Protein AF-A0A968WEN5-F1 (afdb_monomer)

Radius of gyration: 20.4 Å; Cα contacts (8 Å, |Δi|>4): 366; chains: 1; bounding box: 77×43×43 Å

pLDDT: mean 87.76, std 17.16, range [34.09, 98.75]

Solvent-accessible surface area (backbone atoms only — not comparable to full-atom values): 8261 Å² total; per-residue (Å²): 135,89,80,85,83,84,79,85,76,81,78,80,77,74,81,74,80,67,68,46,77,48,77,50,77,44,69,67,62,44,30,38,43,35,41,33,55,59,38,28,38,39,38,36,54,42,93,54,76,39,40,36,41,39,39,40,30,46,47,53,74,92,34,43,49,78,45,82,48,73,60,85,37,34,36,39,36,35,60,44,73,58,84,90,80,83,68,66,53,41,42,37,38,38,32,31,34,65,69,30,40,36,39,42,38,29,52,24,37,37,39,39,37,38,64,35,39,32,37,37,41,38,40,32,44,26,41,41,37,42,39,32,46,68,43,77,52,76,47,78,47,72,73,42,70,53,80,47,82,46,80,127

Secondary structure (DSSP, 8-state):
-----------------PPEEEEEEEES--EEEEEESS-EEEEEE-SSSEEEEEEEE-S-TTTEEEEEEEETTEEEEEEEE-SS-----EEEEEEE-SSEEEEEEEEE--EEEES-BEEEEEEEEES-EEEES-BS-EEEEEEES-EEEE--

Structure (mmCIF, N/CA/C/O backbone):
data_AF-A0A968WEN5-F1
#
_entry.id   AF-A0A968WEN5-F1
#
loop_
_atom_site.group_PDB
_atom_site.id
_atom_site.type_symbol
_atom_site.label_atom_id
_atom_site.label_alt_id
_atom_site.label_comp_id
_atom_site.label_asym_id
_atom_site.label_entity_id
_atom_site.label_seq_id
_atom_site.pdbx_PDB_ins_code
_atom_site.Cartn_x
_atom_site.Cartn_y
_atom_site.Cartn_z
_atom_site.occupancy
_atom_site.B_iso_or_equiv
_atom_site.auth_seq_id
_atom_site.auth_comp_id
_atom_site.auth_asym_id
_atom_site.auth_atom_id
_atom_site.pdbx_PDB_model_num
ATOM 1 N N . MET A 1 1 ? 55.042 -35.610 -25.148 1.00 39.69 1 MET A N 1
ATOM 2 C CA . MET A 1 1 ? 54.540 -34.304 -25.635 1.00 39.69 1 MET A CA 1
ATOM 3 C C . MET A 1 1 ? 53.024 -34.307 -25.491 1.00 39.69 1 MET A C 1
ATOM 5 O O . MET A 1 1 ? 52.389 -35.244 -25.952 1.00 39.69 1 MET A O 1
ATOM 9 N N . LYS A 1 2 ? 52.476 -33.344 -24.741 1.00 35.00 2 LYS A N 1
ATOM 10 C CA . LYS A 1 2 ? 51.056 -33.231 -24.367 1.00 35.00 2 LYS A CA 1
ATOM 11 C C . LYS A 1 2 ? 50.204 -32.811 -25.574 1.00 35.00 2 LYS A C 1
ATOM 13 O O . LYS A 1 2 ? 50.564 -31.855 -26.251 1.00 35.00 2 LYS A O 1
ATOM 18 N N . LYS A 1 3 ? 49.048 -33.445 -25.777 1.00 34.09 3 LYS A N 1
ATOM 19 C CA . LYS A 1 3 ? 47.891 -32.839 -26.455 1.00 34.09 3 LYS A CA 1
ATOM 20 C C . LYS A 1 3 ? 46.680 -33.034 -25.544 1.00 34.09 3 LYS A C 1
ATOM 22 O O . LYS A 1 3 ? 46.115 -34.117 -25.479 1.00 34.09 3 LYS A O 1
ATOM 27 N N . ILE A 1 4 ? 46.374 -31.996 -24.771 1.00 40.44 4 ILE A N 1
ATOM 28 C CA . ILE A 1 4 ? 45.135 -31.871 -24.000 1.00 40.44 4 ILE A CA 1
ATOM 29 C C . ILE A 1 4 ? 44.094 -31.336 -24.982 1.00 40.44 4 ILE A C 1
ATOM 31 O O . ILE A 1 4 ? 44.260 -30.239 -25.514 1.00 40.44 4 ILE A O 1
ATOM 35 N N . LEU A 1 5 ? 43.068 -32.134 -25.263 1.00 36.34 5 LEU A N 1
ATOM 36 C CA . LEU A 1 5 ? 41.919 -31.717 -26.052 1.00 36.34 5 LEU A CA 1
ATOM 37 C C . LEU A 1 5 ? 40.964 -30.964 -25.116 1.00 36.34 5 LEU A C 1
ATOM 39 O O . LEU A 1 5 ? 40.416 -31.544 -24.182 1.00 36.34 5 LEU A O 1
ATOM 43 N N . MET A 1 6 ? 40.827 -29.658 -25.337 1.00 37.28 6 MET A N 1
ATOM 44 C CA . MET A 1 6 ? 39.831 -28.818 -24.678 1.00 37.28 6 MET A CA 1
ATOM 45 C C . MET A 1 6 ? 38.443 -29.165 -25.222 1.00 37.28 6 MET A C 1
ATOM 47 O O . MET A 1 6 ? 38.205 -29.036 -26.420 1.00 37.28 6 MET A O 1
ATOM 51 N N . ILE A 1 7 ? 37.518 -29.550 -24.344 1.00 42.09 7 ILE A N 1
ATOM 52 C CA . ILE A 1 7 ? 36.083 -29.466 -24.624 1.00 42.09 7 ILE A CA 1
ATOM 53 C C . ILE A 1 7 ? 35.578 -28.237 -23.873 1.00 42.09 7 ILE A C 1
ATOM 55 O O . ILE A 1 7 ? 35.409 -28.256 -22.655 1.00 42.09 7 ILE A O 1
ATOM 59 N N . ALA A 1 8 ? 35.392 -27.146 -24.612 1.00 38.66 8 ALA A N 1
ATOM 60 C CA . ALA A 1 8 ? 34.692 -25.963 -24.140 1.00 38.66 8 ALA A CA 1
ATOM 61 C C . ALA A 1 8 ? 33.187 -26.268 -24.136 1.00 38.66 8 ALA A C 1
ATOM 63 O O . ALA A 1 8 ? 32.500 -26.102 -25.141 1.00 38.66 8 ALA A O 1
ATOM 64 N N . GLY A 1 9 ? 32.678 -26.767 -23.011 1.00 34.66 9 GLY A N 1
ATOM 65 C CA . GLY A 1 9 ? 31.245 -26.785 -22.745 1.00 34.66 9 GLY A CA 1
ATOM 66 C C . GLY A 1 9 ? 30.805 -25.375 -22.373 1.00 34.66 9 GLY A C 1
ATOM 67 O O . GLY A 1 9 ? 31.064 -24.924 -21.260 1.00 34.66 9 GLY A O 1
ATOM 68 N N . ALA A 1 10 ? 30.180 -24.660 -23.306 1.00 44.53 10 ALA A N 1
ATOM 69 C CA . ALA A 1 10 ? 29.538 -23.387 -23.012 1.00 44.53 10 ALA A CA 1
ATOM 70 C C . ALA A 1 10 ? 28.353 -23.637 -22.065 1.00 44.53 10 ALA A C 1
ATOM 72 O O . ALA A 1 10 ? 27.285 -24.072 -22.491 1.00 44.53 10 ALA A O 1
ATOM 73 N N . LEU A 1 11 ? 28.552 -23.387 -20.769 1.00 38.56 11 LEU A N 1
ATOM 74 C CA . LEU A 1 11 ? 27.468 -23.297 -19.798 1.00 38.56 11 LEU A CA 1
ATOM 75 C C . LEU A 1 11 ? 26.685 -22.013 -20.099 1.00 38.56 11 LEU A C 1
ATOM 77 O O . LEU A 1 11 ? 27.155 -20.910 -19.822 1.00 38.56 11 LEU A O 1
ATOM 81 N N . TRP A 1 12 ? 25.495 -22.141 -20.677 1.00 49.81 12 TRP A N 1
ATOM 82 C CA . TRP A 1 12 ? 24.535 -21.043 -20.712 1.00 49.81 12 TRP A CA 1
ATOM 83 C C . TRP A 1 12 ? 23.943 -20.917 -19.307 1.00 49.81 12 TRP A C 1
ATOM 85 O O . TRP A 1 12 ? 22.985 -21.602 -18.962 1.00 49.81 12 TRP A O 1
ATOM 95 N N . LEU A 1 13 ? 24.546 -20.080 -18.462 1.00 41.91 13 LEU A N 1
ATOM 96 C CA . LEU A 1 13 ? 23.917 -19.651 -17.217 1.00 41.91 13 LEU A CA 1
ATOM 97 C C . LEU A 1 13 ? 22.766 -18.715 -17.587 1.00 41.91 13 LEU A C 1
ATOM 99 O O . LEU A 1 13 ? 22.954 -17.516 -17.777 1.00 41.91 13 LEU A O 1
ATOM 103 N N . SER A 1 14 ? 21.563 -19.266 -17.718 1.00 49.5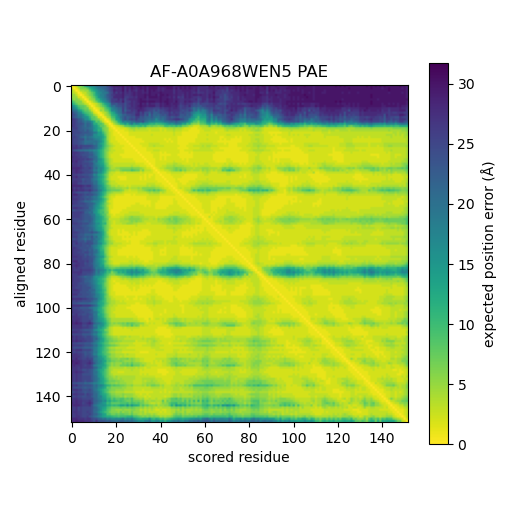3 14 SER A N 1
ATOM 104 C CA . SER A 1 14 ? 20.348 -18.466 -17.647 1.00 49.53 14 SER A CA 1
ATOM 105 C C . SER A 1 14 ? 20.315 -17.814 -16.267 1.00 49.53 14 SER A C 1
ATOM 107 O O . SER A 1 14 ? 20.081 -18.496 -15.269 1.00 49.53 14 SER A O 1
ATOM 109 N N . VAL A 1 15 ? 20.592 -16.510 -16.199 1.00 51.06 15 VAL A N 1
ATOM 110 C CA . VAL A 1 15 ? 20.347 -15.712 -14.996 1.00 51.06 15 VAL A CA 1
ATOM 111 C C . VAL A 1 15 ? 18.840 -15.738 -14.772 1.00 51.06 15 VAL A C 1
ATOM 113 O O . VAL A 1 15 ? 18.090 -15.016 -15.423 1.00 51.06 15 VAL A O 1
ATOM 116 N N . GLN A 1 16 ? 18.374 -16.629 -13.902 1.00 51.00 16 GLN A N 1
ATOM 117 C CA . GLN A 1 16 ? 17.012 -16.554 -13.404 1.00 51.00 16 GLN A CA 1
ATOM 118 C C . GLN A 1 16 ? 16.949 -15.329 -12.494 1.00 51.00 16 GLN A C 1
ATOM 120 O O . GLN A 1 16 ? 17.576 -15.303 -11.436 1.00 51.00 16 GLN A O 1
ATOM 125 N N . THR A 1 17 ? 16.217 -14.299 -12.913 1.00 56.31 17 THR A N 1
ATOM 126 C CA . THR A 1 17 ? 15.836 -13.178 -12.052 1.00 56.31 17 THR A CA 1
ATOM 127 C C . THR A 1 17 ? 14.944 -13.725 -10.940 1.00 56.31 17 THR A C 1
ATOM 129 O O . THR A 1 17 ? 13.732 -13.867 -11.087 1.00 56.31 17 THR A O 1
ATOM 132 N N . GLN A 1 18 ? 15.561 -14.114 -9.827 1.00 70.44 18 GLN A N 1
ATOM 133 C CA . GLN A 1 18 ? 14.844 -14.517 -8.625 1.00 70.44 18 GLN A CA 1
ATOM 134 C C . GLN A 1 18 ? 14.088 -13.305 -8.078 1.00 70.44 18 GLN A C 1
ATOM 136 O O . GLN A 1 18 ? 14.674 -12.243 -7.870 1.00 70.44 18 GLN A O 1
ATOM 141 N N . ALA A 1 19 ? 12.784 -13.465 -7.855 1.00 85.81 19 ALA A N 1
ATOM 142 C CA . ALA A 1 19 ? 11.992 -12.452 -7.176 1.00 85.81 19 ALA A CA 1
ATOM 143 C C . ALA A 1 19 ? 12.563 -12.196 -5.770 1.00 85.81 19 ALA A C 1
ATOM 145 O O . ALA A 1 19 ? 12.850 -13.131 -5.023 1.00 85.81 19 ALA A O 1
ATOM 146 N N . GLN A 1 20 ? 12.737 -10.925 -5.432 1.00 92.56 20 GLN A N 1
ATOM 147 C CA . GLN A 1 20 ? 13.152 -10.443 -4.122 1.00 92.56 20 GLN A CA 1
ATOM 148 C C . GLN A 1 20 ? 11.911 -10.286 -3.241 1.00 92.56 20 GLN A C 1
ATOM 150 O O . GLN A 1 20 ? 10.845 -9.913 -3.734 1.00 92.56 20 GLN A O 1
ATOM 155 N N . GLU A 1 21 ? 12.040 -10.566 -1.945 1.00 95.25 21 GLU A N 1
ATOM 156 C CA . GLU A 1 21 ? 10.934 -10.480 -0.991 1.00 95.25 21 GLU A CA 1
ATOM 157 C C . GLU A 1 21 ? 11.330 -9.662 0.242 1.00 95.25 21 GLU A C 1
ATOM 159 O O . GLU A 1 21 ? 12.406 -9.843 0.810 1.00 95.25 21 GLU A O 1
ATOM 164 N N . VAL A 1 22 ? 10.435 -8.771 0.665 1.00 96.44 22 VAL A N 1
ATOM 165 C CA . VAL A 1 22 ? 10.544 -7.971 1.885 1.00 96.44 22 VAL A CA 1
ATOM 166 C C . VAL A 1 22 ? 9.287 -8.203 2.710 1.00 96.44 22 VAL A C 1
ATOM 168 O O . VAL A 1 22 ? 8.179 -8.017 2.215 1.00 96.44 22 VAL A O 1
ATOM 171 N N . ASN A 1 23 ? 9.463 -8.566 3.979 1.00 97.56 23 ASN A N 1
ATOM 172 C CA . ASN A 1 23 ? 8.379 -8.679 4.949 1.00 97.56 23 ASN A CA 1
ATOM 173 C C . ASN A 1 23 ? 8.709 -7.795 6.153 1.00 97.56 23 ASN A C 1
ATOM 175 O O . ASN A 1 23 ? 9.786 -7.930 6.737 1.00 97.56 23 ASN A O 1
ATOM 179 N N . LYS A 1 24 ? 7.806 -6.882 6.511 1.00 97.94 24 LYS A N 1
ATOM 180 C CA . LYS A 1 24 ? 7.942 -6.019 7.690 1.00 97.94 24 LYS A CA 1
ATOM 181 C C . LYS A 1 24 ? 6.608 -5.862 8.405 1.00 97.94 24 LYS A C 1
ATOM 183 O O . LYS A 1 24 ? 5.562 -5.787 7.766 1.00 97.94 24 LYS A O 1
ATOM 188 N N . THR A 1 25 ? 6.678 -5.737 9.722 1.00 98.25 25 THR A N 1
ATOM 189 C CA . THR A 1 25 ? 5.525 -5.501 10.592 1.00 98.25 25 THR A CA 1
ATOM 190 C C . THR A 1 25 ? 5.701 -4.166 11.299 1.00 98.25 25 THR A C 1
ATOM 192 O O . THR A 1 25 ? 6.797 -3.845 11.759 1.00 98.25 25 THR A O 1
ATOM 195 N N . PHE A 1 26 ? 4.624 -3.390 11.371 1.00 98.12 26 PHE A N 1
ATOM 196 C CA . PHE A 1 26 ? 4.590 -2.068 11.983 1.00 98.12 26 PHE A CA 1
ATOM 197 C C . PHE A 1 26 ? 3.446 -1.983 12.988 1.00 98.12 26 PHE A C 1
ATOM 199 O O . PHE A 1 26 ? 2.349 -2.492 12.754 1.00 98.12 26 PHE A O 1
ATOM 206 N N . THR A 1 27 ? 3.683 -1.288 14.094 1.00 97.75 27 THR A N 1
ATOM 207 C CA . THR A 1 27 ? 2.709 -1.122 15.179 1.00 97.75 27 THR A CA 1
ATOM 208 C C . THR A 1 27 ? 2.366 0.349 15.375 1.00 97.75 27 THR A C 1
ATOM 210 O O . THR A 1 27 ? 3.211 1.220 15.165 1.00 97.75 27 THR A O 1
ATOM 213 N N . GLY A 1 28 ? 1.143 0.637 15.828 1.00 97.50 28 GLY A N 1
ATOM 214 C CA . GLY A 1 28 ? 0.712 2.011 16.117 1.00 97.50 28 GLY A CA 1
ATOM 215 C C . GLY A 1 28 ? 0.487 2.865 14.865 1.00 97.50 28 GLY A C 1
ATOM 216 O O . GLY A 1 28 ? 0.550 4.091 14.935 1.00 97.50 28 GLY A O 1
ATOM 217 N N . ILE A 1 29 ? 0.246 2.229 13.717 1.00 98.50 29 ILE A N 1
ATOM 218 C CA . ILE A 1 29 ? -0.049 2.924 12.465 1.00 98.50 29 ILE A CA 1
ATOM 219 C C . ILE A 1 29 ? -1.517 3.339 12.456 1.00 98.50 29 ILE A C 1
ATOM 221 O O . ILE A 1 29 ? -2.396 2.518 12.688 1.00 98.50 29 ILE A O 1
ATOM 225 N N . SER A 1 30 ? -1.775 4.609 12.156 1.00 97.88 30 SER A N 1
ATOM 226 C CA . SER A 1 30 ? -3.122 5.137 11.896 1.00 97.88 30 SER A CA 1
ATOM 227 C C . SER A 1 30 ? -3.277 5.680 10.477 1.00 97.88 30 SER A C 1
ATOM 229 O O . SER A 1 30 ? -4.396 5.884 10.008 1.00 97.88 30 SER A O 1
ATOM 231 N N . LYS A 1 31 ? -2.160 5.904 9.774 1.00 98.56 31 LYS A N 1
ATOM 232 C CA . LYS A 1 31 ? -2.133 6.446 8.417 1.00 98.56 31 LYS A CA 1
ATOM 233 C C . LYS A 1 31 ? -1.123 5.712 7.553 1.00 98.56 31 LYS A C 1
ATOM 235 O O . LYS A 1 31 ? 0.008 5.503 7.978 1.00 98.56 31 LYS A O 1
ATOM 240 N N . ILE A 1 32 ? -1.499 5.400 6.319 1.00 98.69 32 ILE A N 1
ATOM 241 C CA . ILE A 1 32 ? -0.600 4.844 5.309 1.00 98.69 32 ILE A CA 1
ATOM 242 C C . ILE A 1 32 ? -0.578 5.779 4.105 1.00 98.69 32 ILE A C 1
ATOM 244 O O . ILE A 1 32 ? -1.618 6.131 3.550 1.00 98.69 32 ILE A O 1
ATOM 248 N N . LYS A 1 33 ? 0.622 6.181 3.687 1.00 98.56 33 LYS A N 1
ATOM 249 C CA . LYS A 1 33 ? 0.860 6.883 2.425 1.00 98.56 33 LYS A CA 1
ATOM 250 C C . LYS A 1 33 ? 1.633 5.954 1.508 1.00 98.56 33 LYS A C 1
ATOM 252 O O . LYS A 1 33 ? 2.806 5.693 1.761 1.00 98.56 33 LYS A O 1
ATOM 257 N N . MET A 1 34 ? 0.988 5.488 0.449 1.00 98.19 34 MET A N 1
ATOM 258 C CA . MET A 1 34 ? 1.574 4.564 -0.507 1.00 98.19 34 MET A CA 1
ATOM 259 C C . MET A 1 34 ? 1.641 5.196 -1.895 1.00 98.19 34 MET A C 1
ATOM 261 O O . MET A 1 34 ? 0.617 5.619 -2.426 1.00 98.19 34 MET A O 1
ATOM 265 N N . ASN A 1 35 ? 2.840 5.265 -2.474 1.00 97.62 35 ASN A N 1
ATOM 266 C CA . ASN A 1 35 ? 3.053 5.754 -3.835 1.00 97.62 35 ASN A CA 1
ATOM 267 C C . ASN A 1 35 ? 3.846 4.723 -4.634 1.00 97.62 35 ASN A C 1
ATOM 269 O O . ASN A 1 35 ? 4.998 4.443 -4.315 1.00 97.62 35 ASN A O 1
ATOM 273 N N . THR A 1 36 ? 3.239 4.173 -5.673 1.00 94.88 36 THR A N 1
ATOM 274 C CA . THR A 1 36 ? 3.881 3.191 -6.555 1.00 94.88 36 THR A CA 1
ATOM 275 C C . THR A 1 36 ? 3.943 3.734 -7.978 1.00 94.88 36 THR A C 1
ATOM 277 O O . THR A 1 36 ? 3.184 4.634 -8.340 1.00 94.88 36 THR A O 1
ATOM 280 N N . ALA A 1 37 ? 4.884 3.244 -8.779 1.00 92.06 37 ALA A N 1
ATOM 281 C CA . ALA A 1 37 ? 4.936 3.575 -10.197 1.00 92.06 37 ALA A CA 1
ATOM 282 C C . ALA A 1 37 ? 4.080 2.593 -10.995 1.00 92.06 37 ALA A C 1
ATOM 284 O O . ALA A 1 37 ? 3.205 3.024 -11.741 1.00 92.06 37 ALA A O 1
ATOM 285 N N . SER A 1 38 ? 4.334 1.297 -10.791 1.00 88.50 38 SER A N 1
ATOM 286 C CA . SER A 1 38 ? 3.716 0.191 -11.538 1.00 88.50 38 SER A CA 1
ATOM 287 C C . SER A 1 38 ? 3.224 -0.949 -10.632 1.00 88.50 38 SER A C 1
ATOM 289 O O . SER A 1 38 ? 2.679 -1.946 -11.113 1.00 88.50 38 SER A O 1
ATOM 291 N N . GLY A 1 39 ? 3.477 -0.847 -9.324 1.00 89.12 39 GLY A N 1
ATOM 292 C CA . GLY A 1 39 ? 3.189 -1.904 -8.368 1.00 89.12 39 GLY A CA 1
ATOM 293 C C . GLY A 1 39 ? 1.699 -2.111 -8.134 1.00 89.12 39 GLY A C 1
ATOM 294 O O . GLY A 1 39 ? 0.955 -1.166 -7.882 1.00 89.12 39 GLY A O 1
ATOM 295 N N . SER A 1 40 ? 1.268 -3.373 -8.150 1.00 93.94 40 SER A N 1
ATOM 296 C CA . SER A 1 40 ? -0.090 -3.732 -7.723 1.00 93.94 40 SER A CA 1
ATOM 297 C C . SER A 1 40 ? -0.142 -3.900 -6.208 1.00 93.94 40 SER A C 1
ATOM 299 O O . SER A 1 40 ? 0.811 -4.402 -5.601 1.00 93.94 40 SER A O 1
ATOM 301 N N . CYS A 1 41 ? -1.256 -3.518 -5.592 1.00 97.50 41 CYS A N 1
ATOM 302 C CA . CYS A 1 41 ? -1.454 -3.600 -4.152 1.00 97.50 41 CYS A CA 1
ATOM 303 C C . CYS A 1 41 ? -2.696 -4.425 -3.820 1.00 97.50 41 CYS A C 1
ATOM 305 O O . CYS A 1 41 ? -3.786 -4.144 -4.308 1.00 97.50 41 CYS A O 1
ATOM 307 N N . ARG A 1 42 ? -2.529 -5.425 -2.952 1.00 98.00 42 ARG A N 1
ATOM 308 C CA . ARG A 1 42 ? -3.636 -6.138 -2.314 1.00 98.00 42 ARG A CA 1
ATOM 309 C C . ARG A 1 42 ? -3.707 -5.772 -0.840 1.00 98.00 42 ARG A C 1
ATOM 311 O O . ARG A 1 42 ? -2.695 -5.816 -0.147 1.00 98.00 42 ARG A O 1
ATOM 318 N N . ILE A 1 43 ? -4.901 -5.478 -0.355 1.00 97.81 43 ILE A N 1
ATOM 319 C CA . ILE A 1 43 ? -5.172 -5.088 1.021 1.00 97.81 43 ILE A CA 1
ATOM 320 C C . ILE A 1 43 ? -6.231 -6.019 1.599 1.00 97.81 43 ILE A C 1
ATOM 322 O O . ILE A 1 43 ? -7.296 -6.213 1.014 1.00 97.81 43 ILE A O 1
ATOM 326 N N . VAL A 1 44 ? -5.925 -6.600 2.753 1.00 97.31 44 VAL A N 1
ATOM 327 C CA . VAL A 1 44 ? -6.812 -7.517 3.474 1.00 97.31 44 VAL A CA 1
ATOM 328 C C . VAL A 1 44 ? -6.842 -7.178 4.955 1.00 97.31 44 VAL A C 1
ATOM 330 O O . VAL A 1 44 ? -5.902 -6.590 5.498 1.00 97.31 44 VAL A O 1
ATOM 333 N N . LYS A 1 45 ? -7.912 -7.590 5.629 1.00 96.94 45 LYS A N 1
ATOM 334 C CA . LYS A 1 45 ? -8.037 -7.425 7.073 1.00 96.94 45 LYS A CA 1
ATOM 335 C C . LYS A 1 45 ? -7.126 -8.382 7.832 1.00 96.94 45 LYS A C 1
ATOM 337 O O . LYS A 1 45 ? -7.107 -9.586 7.586 1.00 96.94 45 LYS A O 1
ATOM 342 N N . GLY A 1 46 ? -6.385 -7.825 8.779 1.00 96.00 46 GLY A N 1
ATOM 343 C CA . GLY A 1 46 ? -5.649 -8.552 9.799 1.00 96.00 46 GLY A CA 1
ATOM 344 C C . GLY A 1 46 ? -6.485 -8.806 11.046 1.00 96.00 46 GLY A C 1
ATOM 345 O O . GLY A 1 46 ? -7.505 -8.164 11.288 1.00 96.00 46 GLY A O 1
ATOM 346 N N . THR A 1 47 ? -6.024 -9.745 11.865 1.00 92.06 47 THR A N 1
ATOM 347 C CA . THR A 1 47 ? -6.642 -10.073 13.159 1.00 92.06 47 THR A CA 1
ATOM 348 C C . THR A 1 47 ? -6.060 -9.270 14.323 1.00 92.06 47 THR A C 1
ATOM 350 O O . THR A 1 47 ? -6.670 -9.212 15.386 1.00 92.06 47 THR A O 1
ATOM 353 N N . GLY A 1 48 ? -4.871 -8.686 14.146 1.00 92.00 48 GLY A N 1
ATOM 354 C CA . GLY A 1 48 ? -4.170 -7.893 15.156 1.00 92.00 48 GLY A CA 1
ATOM 355 C C . GLY A 1 48 ? -4.275 -6.388 14.916 1.00 92.00 48 GLY A C 1
ATOM 356 O O . GLY A 1 48 ? -4.915 -5.935 13.973 1.00 92.00 48 GLY A O 1
ATOM 357 N N . SER A 1 49 ? -3.590 -5.611 15.754 1.00 94.88 49 SER A N 1
ATOM 358 C CA . SER A 1 49 ? -3.452 -4.150 15.623 1.00 94.88 49 SER A CA 1
ATOM 359 C C . SER A 1 49 ? -2.254 -3.721 14.764 1.00 94.88 49 SER A C 1
ATOM 361 O O . SER A 1 49 ? -1.875 -2.551 14.757 1.00 94.88 49 SER A O 1
ATOM 363 N N . GLU A 1 50 ? -1.599 -4.677 14.110 1.00 97.12 50 GLU A N 1
ATOM 364 C CA . GLU A 1 50 ? -0.351 -4.478 13.380 1.00 97.12 50 GLU A CA 1
ATOM 365 C C . GLU A 1 50 ? -0.610 -4.354 11.883 1.00 97.12 50 GLU A C 1
ATOM 367 O O . GLU A 1 50 ? -1.457 -5.049 11.321 1.00 97.12 50 GLU A O 1
ATOM 372 N N . VAL A 1 51 ? 0.182 -3.514 11.226 1.00 98.44 51 VAL A N 1
ATOM 373 C CA . VAL A 1 51 ? 0.251 -3.447 9.770 1.00 98.44 51 VAL A CA 1
ATOM 374 C C . VAL A 1 51 ? 1.368 -4.366 9.303 1.00 98.44 51 VAL A C 1
ATOM 376 O O . VAL A 1 51 ? 2.539 -4.112 9.579 1.00 98.44 51 VAL A O 1
ATOM 379 N N . ASN A 1 52 ? 1.015 -5.420 8.571 1.00 98.50 52 ASN A N 1
ATOM 380 C CA . ASN A 1 52 ? 1.991 -6.312 7.953 1.00 98.50 52 ASN A CA 1
ATOM 381 C C . ASN A 1 52 ? 2.126 -5.968 6.474 1.00 98.50 52 ASN A C 1
ATOM 383 O O . ASN A 1 52 ? 1.138 -5.937 5.741 1.00 98.50 52 ASN A O 1
ATOM 387 N N . VAL A 1 53 ? 3.358 -5.718 6.043 1.00 98.62 53 VAL A N 1
ATOM 388 C CA . VAL A 1 53 ? 3.707 -5.377 4.668 1.00 98.62 53 VAL A CA 1
ATOM 389 C C . VAL A 1 53 ? 4.546 -6.501 4.092 1.00 98.62 53 VAL A C 1
ATOM 391 O O . VAL A 1 53 ? 5.657 -6.752 4.560 1.00 98.62 53 VAL A O 1
ATOM 394 N N . LYS A 1 54 ? 4.027 -7.136 3.046 1.00 98.50 54 LYS A N 1
ATOM 395 C CA . LYS A 1 54 ? 4.780 -8.028 2.172 1.00 98.50 54 LYS A CA 1
ATOM 396 C C . LYS A 1 54 ? 4.961 -7.359 0.817 1.00 98.50 54 LYS A C 1
ATOM 398 O O . LYS A 1 54 ? 3.998 -6.900 0.211 1.00 98.50 54 LYS A O 1
ATOM 403 N N . LEU A 1 55 ? 6.189 -7.333 0.330 1.00 98.00 55 LEU A N 1
ATOM 404 C CA . LEU A 1 55 ? 6.540 -6.867 -1.001 1.00 98.00 55 LEU A CA 1
ATOM 405 C C . LEU A 1 55 ? 7.331 -7.967 -1.704 1.00 98.00 55 LEU A C 1
ATOM 407 O O . LEU A 1 55 ? 8.349 -8.419 -1.189 1.00 98.00 55 LEU A O 1
ATOM 411 N N . THR A 1 56 ? 6.900 -8.345 -2.902 1.00 97.19 56 THR A N 1
ATOM 412 C CA . THR A 1 56 ? 7.671 -9.194 -3.814 1.00 97.19 56 THR A CA 1
ATOM 413 C C . THR A 1 56 ? 7.959 -8.419 -5.093 1.00 97.19 56 THR A C 1
ATOM 415 O O . THR A 1 56 ? 7.041 -7.822 -5.651 1.00 97.19 56 THR A O 1
ATOM 418 N N . TYR A 1 57 ? 9.200 -8.417 -5.580 1.00 95.44 57 TYR A N 1
ATOM 419 C CA . TYR A 1 57 ? 9.548 -7.710 -6.813 1.00 95.44 57 TYR A CA 1
ATOM 420 C C . TYR A 1 57 ? 10.647 -8.387 -7.627 1.00 95.44 57 TYR A C 1
ATOM 422 O O . TYR A 1 57 ? 11.454 -9.146 -7.104 1.00 95.44 57 TYR A O 1
ATOM 430 N N . THR A 1 58 ? 10.681 -8.099 -8.925 1.00 95.19 58 THR A N 1
ATOM 431 C CA . THR A 1 58 ? 11.680 -8.625 -9.876 1.00 95.19 58 THR A CA 1
ATOM 432 C C . THR A 1 58 ? 12.571 -7.541 -10.477 1.00 95.19 58 THR A C 1
ATOM 434 O O . THR A 1 58 ? 13.442 -7.855 -11.285 1.00 95.19 58 THR A O 1
ATOM 437 N N . TYR A 1 59 ? 12.362 -6.279 -10.091 1.00 92.56 59 TYR A N 1
ATOM 438 C CA . TYR A 1 59 ? 13.205 -5.168 -10.520 1.00 92.56 59 TYR A CA 1
ATOM 439 C C . TYR A 1 59 ? 14.665 -5.349 -10.097 1.00 92.56 59 TYR A C 1
ATOM 441 O O . TYR A 1 59 ? 14.969 -5.954 -9.064 1.00 92.56 59 TYR A O 1
ATOM 449 N N . ASP A 1 60 ? 15.560 -4.771 -10.894 1.00 90.50 60 ASP A N 1
ATOM 450 C CA . ASP A 1 60 ? 16.982 -4.714 -10.582 1.00 90.50 60 ASP A CA 1
ATOM 451 C C . ASP A 1 60 ? 17.210 -3.885 -9.308 1.00 90.50 60 ASP A C 1
ATOM 453 O O . ASP A 1 60 ? 16.782 -2.731 -9.222 1.00 90.50 60 ASP A O 1
ATOM 457 N N . LYS A 1 61 ? 17.899 -4.483 -8.329 1.00 86.81 61 LYS A N 1
ATOM 458 C CA . LYS A 1 61 ? 18.189 -3.901 -7.008 1.00 86.81 61 LYS A CA 1
ATOM 459 C C . LYS A 1 61 ? 18.985 -2.592 -7.069 1.00 86.81 61 LYS A C 1
ATOM 461 O O . LYS A 1 61 ? 18.910 -1.800 -6.136 1.00 86.81 61 LYS A O 1
ATOM 466 N N . ASP A 1 62 ? 19.753 -2.380 -8.135 1.00 88.38 62 ASP A N 1
ATOM 467 C CA . ASP A 1 62 ? 20.586 -1.191 -8.296 1.00 88.38 62 ASP A CA 1
ATOM 468 C C . ASP A 1 62 ? 19.749 -0.023 -8.840 1.00 88.38 62 ASP A C 1
ATOM 470 O O . ASP A 1 62 ? 20.114 1.137 -8.668 1.00 88.38 62 ASP A O 1
ATOM 474 N N . THR A 1 63 ? 18.589 -0.321 -9.442 1.00 90.62 63 THR A N 1
ATOM 475 C CA . THR A 1 63 ? 17.687 0.677 -10.041 1.00 90.62 63 THR A CA 1
ATOM 476 C C . THR A 1 63 ? 16.371 0.853 -9.297 1.00 90.62 63 THR A C 1
ATOM 478 O O . THR A 1 63 ? 15.700 1.851 -9.528 1.00 90.62 63 THR A O 1
ATOM 481 N N . TYR A 1 64 ? 15.981 -0.085 -8.433 1.00 94.25 64 TYR A N 1
ATOM 482 C CA . TYR A 1 64 ? 14.714 -0.063 -7.708 1.00 94.25 64 TYR A CA 1
ATOM 483 C C . TYR A 1 64 ? 14.941 -0.130 -6.202 1.00 94.25 64 TYR A C 1
ATOM 485 O O . TYR A 1 64 ? 15.500 -1.096 -5.680 1.00 94.25 64 TYR A O 1
ATOM 493 N N . LYS A 1 65 ? 14.453 0.894 -5.501 1.00 94.81 65 LYS A N 1
ATOM 494 C CA . LYS A 1 65 ? 14.584 1.053 -4.054 1.00 94.81 65 LYS A CA 1
ATOM 495 C C . LYS A 1 65 ? 13.190 1.182 -3.436 1.00 94.81 65 LYS A C 1
ATOM 497 O O . LYS A 1 65 ? 12.572 2.244 -3.526 1.00 94.81 65 LYS A O 1
ATOM 502 N N . PRO A 1 66 ? 12.651 0.113 -2.824 1.00 96.62 66 PRO A N 1
ATOM 503 C CA . PRO A 1 66 ? 11.403 0.214 -2.086 1.00 96.62 66 PRO A CA 1
ATOM 504 C C . PRO A 1 66 ? 11.642 0.888 -0.730 1.00 96.62 66 PRO A C 1
ATOM 506 O O . PRO A 1 66 ? 12.480 0.451 0.059 1.00 96.62 66 PRO A O 1
ATOM 509 N N . VAL A 1 67 ? 10.863 1.922 -0.432 1.00 97.75 67 VAL A N 1
ATOM 510 C CA . VAL A 1 67 ? 10.878 2.635 0.851 1.00 97.75 67 VAL A CA 1
ATOM 511 C C . VAL A 1 67 ? 9.754 2.097 1.727 1.00 97.75 67 VAL A C 1
ATOM 513 O O . VAL A 1 67 ? 8.602 2.040 1.296 1.00 97.75 67 VAL A O 1
ATOM 516 N N . LEU A 1 68 ? 10.095 1.686 2.949 1.00 98.31 68 LEU A N 1
ATOM 517 C CA . LEU A 1 68 ? 9.159 1.240 3.982 1.00 98.31 68 LEU A CA 1
ATOM 518 C C . LEU A 1 68 ? 9.572 1.873 5.315 1.00 98.31 68 LEU A C 1
ATOM 520 O O . LEU A 1 68 ? 10.371 1.287 6.056 1.00 98.31 68 LEU A O 1
ATOM 524 N N . GLU A 1 69 ? 9.053 3.066 5.591 1.00 98.19 69 GLU A N 1
ATOM 525 C CA . GLU A 1 69 ? 9.473 3.914 6.712 1.00 98.19 69 GLU A CA 1
ATOM 526 C C . GLU A 1 69 ? 8.285 4.356 7.563 1.00 98.19 69 GLU A C 1
ATOM 528 O O . GLU A 1 69 ? 7.218 4.675 7.045 1.00 98.19 69 GLU A O 1
ATOM 533 N N . GLN A 1 70 ? 8.469 4.389 8.882 1.00 98.19 70 GLN A N 1
ATOM 534 C CA . GLN A 1 70 ? 7.455 4.845 9.826 1.00 98.19 70 GLN A CA 1
ATOM 535 C C . GLN A 1 70 ? 7.874 6.184 10.439 1.00 98.19 70 GLN A C 1
ATOM 537 O O . GLN A 1 70 ? 8.910 6.281 11.091 1.00 98.19 70 GLN A O 1
ATOM 542 N N . GLU A 1 71 ? 7.018 7.192 10.289 1.00 97.81 71 GLU A N 1
ATOM 543 C CA . GLU A 1 71 ? 7.130 8.505 10.922 1.00 97.81 71 GLU A CA 1
ATOM 544 C C . GLU A 1 71 ? 5.984 8.673 11.929 1.00 97.81 71 GLU A C 1
ATOM 546 O O . GLU A 1 71 ? 4.836 8.958 11.568 1.00 97.81 71 GLU A O 1
ATOM 551 N N . GLY A 1 72 ? 6.271 8.448 13.214 1.00 97.81 72 GLY A N 1
ATOM 552 C CA . GLY A 1 72 ? 5.241 8.436 14.256 1.00 97.81 72 GLY A CA 1
ATOM 553 C C . GLY A 1 72 ? 4.190 7.355 13.980 1.00 97.81 72 GLY A C 1
ATOM 554 O O . GLY A 1 72 ? 4.508 6.169 13.991 1.00 97.81 72 GLY A O 1
ATOM 555 N N . THR A 1 73 ? 2.945 7.755 13.713 1.00 98.06 73 THR A N 1
ATOM 556 C CA . THR A 1 73 ? 1.836 6.840 13.365 1.00 98.06 73 THR A CA 1
ATOM 557 C C . THR A 1 73 ? 1.581 6.735 11.857 1.00 98.06 73 THR A C 1
ATOM 559 O O . THR A 1 73 ? 0.595 6.124 11.434 1.00 98.06 73 THR A O 1
ATOM 562 N N . THR A 1 74 ? 2.424 7.365 11.031 1.00 98.62 74 THR A N 1
ATOM 563 C CA . THR A 1 74 ? 2.311 7.334 9.569 1.00 98.62 74 THR A CA 1
ATOM 564 C C . THR A 1 74 ? 3.311 6.346 8.984 1.00 98.62 74 THR A C 1
ATOM 566 O O . THR A 1 74 ? 4.513 6.505 9.163 1.00 98.62 74 THR A O 1
ATOM 569 N N . LEU A 1 75 ? 2.821 5.358 8.240 1.00 98.75 75 LEU A N 1
ATOM 570 C CA . LEU A 1 75 ? 3.642 4.462 7.433 1.00 98.75 75 LEU A CA 1
ATOM 571 C C . LEU A 1 75 ? 3.747 5.004 6.004 1.00 98.75 75 LEU A C 1
ATOM 573 O O . LEU A 1 75 ? 2.739 5.289 5.354 1.00 98.75 75 LEU A O 1
ATOM 577 N N . ILE A 1 76 ? 4.972 5.142 5.518 1.00 98.69 76 ILE A N 1
ATOM 578 C CA . ILE A 1 76 ? 5.316 5.614 4.183 1.00 98.69 76 ILE A CA 1
ATOM 579 C C . ILE A 1 76 ? 5.831 4.425 3.375 1.00 98.69 76 ILE A C 1
ATOM 581 O O . ILE A 1 76 ? 6.847 3.822 3.716 1.00 98.69 76 ILE A O 1
ATOM 585 N N . LEU A 1 77 ? 5.123 4.113 2.291 1.00 98.44 77 LEU A N 1
ATOM 586 C CA . LEU A 1 77 ? 5.472 3.074 1.327 1.00 98.44 77 LEU A CA 1
ATOM 587 C C . LEU A 1 77 ? 5.704 3.733 -0.032 1.00 98.44 77 LEU A C 1
ATOM 589 O O . LEU A 1 77 ? 4.810 4.410 -0.547 1.00 98.44 77 LEU A O 1
ATOM 593 N N . LYS A 1 78 ? 6.895 3.595 -0.612 1.00 97.25 78 LYS A N 1
ATOM 594 C CA . LYS A 1 78 ? 7.193 4.198 -1.920 1.00 97.25 78 LYS A CA 1
ATOM 595 C C . LYS A 1 78 ? 8.039 3.295 -2.796 1.00 97.25 78 LYS A C 1
ATOM 597 O O . LYS A 1 78 ? 8.834 2.504 -2.298 1.00 97.25 78 LYS A O 1
ATOM 602 N N . GLU A 1 79 ? 7.887 3.468 -4.098 1.00 96.06 79 GLU A N 1
ATOM 603 C CA . GLU A 1 79 ? 8.792 2.927 -5.104 1.00 96.06 79 GLU A CA 1
ATOM 604 C C . GLU A 1 79 ? 9.670 4.046 -5.649 1.00 96.06 79 GLU A C 1
ATOM 606 O O . GLU A 1 79 ? 9.164 5.006 -6.233 1.00 96.06 79 GLU A O 1
ATOM 611 N N . GLU A 1 80 ? 10.980 3.924 -5.464 1.00 94.50 80 GLU A N 1
ATOM 612 C CA . GLU A 1 80 ? 11.958 4.826 -6.061 1.00 94.50 80 GLU A CA 1
ATOM 613 C C . GLU A 1 80 ? 12.714 4.099 -7.168 1.00 94.50 80 GLU A C 1
ATOM 615 O O . GLU A 1 80 ? 13.143 2.954 -7.000 1.00 94.50 80 GLU A O 1
ATOM 620 N N . PHE A 1 81 ? 12.863 4.776 -8.306 1.00 92.44 81 PHE A N 1
ATOM 621 C CA . PHE A 1 81 ? 13.544 4.247 -9.477 1.00 92.44 81 PHE A CA 1
ATOM 622 C C . PHE A 1 81 ? 14.685 5.170 -9.913 1.00 92.44 81 PHE A C 1
ATOM 624 O O . PHE A 1 81 ? 14.517 6.389 -9.979 1.00 92.44 81 PHE A O 1
ATOM 631 N N . GLU A 1 82 ? 15.832 4.585 -10.256 1.00 90.19 82 GLU A N 1
ATOM 632 C CA . GLU A 1 82 ? 16.992 5.278 -10.819 1.00 90.19 82 GLU A CA 1
ATOM 633 C C . GLU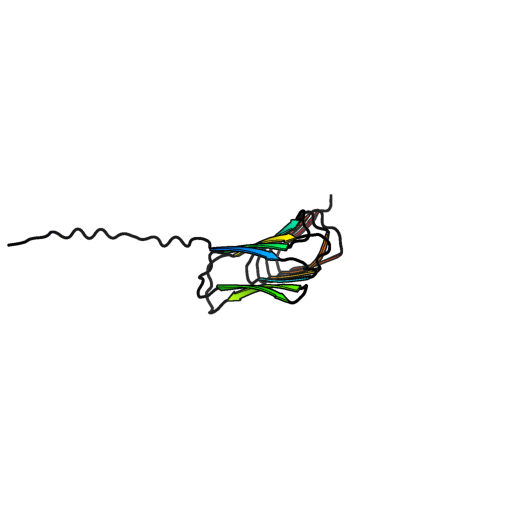 A 1 82 ? 17.218 4.870 -12.278 1.00 90.19 82 GLU A C 1
ATOM 635 O O . GLU A 1 82 ? 17.292 3.687 -12.610 1.00 90.19 82 GLU A O 1
ATOM 640 N N . GLY A 1 83 ? 17.343 5.858 -13.169 1.00 85.19 83 GLY A N 1
ATOM 641 C CA . GLY A 1 83 ? 17.487 5.644 -14.612 1.00 85.19 83 GLY A CA 1
ATOM 642 C C . GLY A 1 83 ? 16.179 5.853 -15.382 1.00 85.19 83 GLY A C 1
ATOM 643 O O . GLY A 1 83 ? 15.256 6.490 -14.889 1.00 85.19 83 GLY A O 1
ATOM 644 N N . ARG A 1 84 ? 16.128 5.386 -16.636 1.00 76.44 84 ARG A N 1
ATOM 645 C CA . ARG A 1 84 ? 14.957 5.560 -17.528 1.00 76.44 84 ARG A CA 1
ATOM 646 C C . ARG A 1 84 ? 14.299 4.255 -17.970 1.00 76.44 84 ARG A C 1
ATOM 648 O O . ARG A 1 84 ? 13.168 4.282 -18.436 1.00 76.44 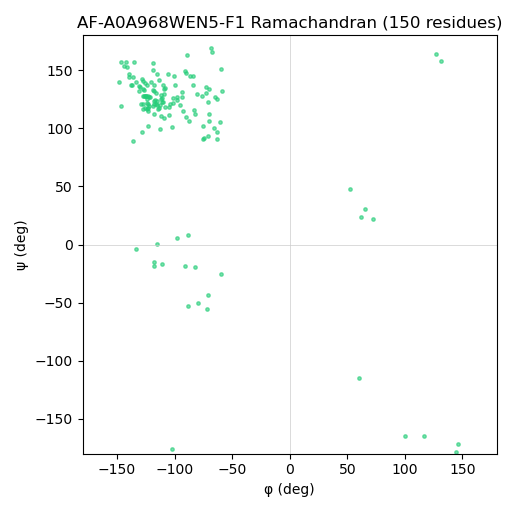84 ARG A O 1
ATOM 655 N N . ASN A 1 85 ? 15.014 3.138 -17.857 1.00 79.06 85 ASN A N 1
ATOM 656 C CA . ASN A 1 85 ? 14.547 1.828 -18.286 1.00 79.06 85 ASN A CA 1
ATOM 657 C C . ASN A 1 85 ? 14.471 0.928 -17.061 1.00 79.06 85 ASN A C 1
ATOM 659 O O . ASN A 1 85 ? 15.501 0.576 -16.490 1.00 79.06 85 ASN A O 1
ATOM 663 N N . HIS A 1 86 ? 13.256 0.553 -16.681 1.00 81.69 86 HIS A N 1
ATOM 664 C CA . HIS A 1 86 ? 13.013 -0.365 -15.578 1.00 81.69 86 HIS A CA 1
ATOM 665 C C . HIS A 1 86 ? 12.186 -1.521 -16.122 1.00 81.69 86 HIS A C 1
ATOM 667 O O . HIS A 1 86 ? 11.103 -1.314 -16.668 1.00 81.69 86 HIS A O 1
ATOM 673 N N . SER A 1 87 ? 12.699 -2.740 -16.000 1.00 87.06 87 SER A N 1
ATOM 674 C CA . SER A 1 87 ? 11.958 -3.954 -16.329 1.00 87.06 87 SER A CA 1
ATOM 675 C C . SER A 1 87 ? 11.768 -4.769 -15.066 1.00 87.06 87 SER A C 1
ATOM 677 O O . SER A 1 87 ? 12.727 -5.022 -14.339 1.00 87.06 87 SER A O 1
ATOM 679 N N . GLY A 1 88 ? 10.537 -5.186 -14.824 1.00 91.62 88 GLY A N 1
ATOM 680 C CA . GLY A 1 88 ? 10.170 -5.972 -13.660 1.00 91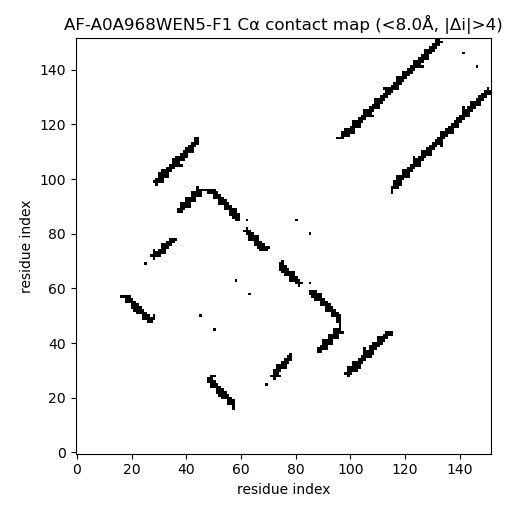.62 88 GLY A CA 1
ATOM 681 C C . GLY A 1 88 ? 8.766 -5.626 -13.200 1.00 91.62 88 GLY A C 1
ATOM 682 O O . GLY A 1 88 ? 8.029 -4.895 -13.864 1.00 91.62 88 GLY A O 1
ATOM 683 N N . SER A 1 89 ? 8.414 -6.170 -12.050 1.00 93.12 89 SER A N 1
ATOM 684 C CA . SER A 1 89 ? 7.128 -5.971 -11.400 1.00 93.12 89 SER A CA 1
ATOM 685 C C . SER A 1 89 ? 7.323 -5.918 -9.898 1.00 93.12 89 SER A C 1
ATOM 687 O O . SER A 1 89 ? 8.222 -6.582 -9.378 1.00 93.12 89 SER A O 1
ATOM 689 N N . SER A 1 90 ? 6.428 -5.230 -9.207 1.00 95.81 90 SER A N 1
ATOM 690 C CA . SER A 1 90 ? 6.289 -5.252 -7.756 1.00 95.81 90 SER A CA 1
ATOM 691 C C . SER A 1 90 ? 4.852 -5.615 -7.385 1.00 95.81 90 SER A C 1
ATOM 693 O O . SER A 1 90 ? 3.879 -5.179 -8.004 1.00 95.81 90 SER A O 1
ATOM 695 N N . LYS A 1 91 ? 4.716 -6.452 -6.361 1.00 97.44 91 LYS A N 1
ATOM 696 C CA . LYS A 1 91 ? 3.441 -6.832 -5.765 1.00 97.44 91 LYS A CA 1
ATOM 697 C C . LYS A 1 91 ? 3.505 -6.563 -4.276 1.00 97.44 91 LYS A C 1
ATOM 699 O O . LYS A 1 91 ? 4.288 -7.184 -3.559 1.00 97.44 91 LYS A O 1
ATOM 704 N N . TRP A 1 92 ? 2.649 -5.660 -3.832 1.00 98.31 92 TRP A N 1
ATOM 705 C CA . TRP A 1 92 ? 2.483 -5.296 -2.439 1.00 98.31 92 TRP A CA 1
ATOM 706 C C . TRP A 1 92 ? 1.272 -6.024 -1.868 1.00 98.31 92 TRP A C 1
ATOM 708 O O . TRP A 1 92 ? 0.225 -6.133 -2.505 1.00 98.31 92 TRP A O 1
ATOM 718 N N . THR A 1 93 ? 1.406 -6.545 -0.659 1.00 98.50 93 THR A N 1
ATOM 719 C CA . THR A 1 93 ? 0.308 -7.101 0.125 1.00 98.50 93 THR A CA 1
ATOM 720 C C . THR A 1 93 ? 0.347 -6.475 1.507 1.00 98.50 93 THR A C 1
ATOM 722 O O . THR A 1 93 ? 1.352 -6.569 2.210 1.00 98.50 93 THR A O 1
ATOM 725 N N . LEU A 1 94 ? -0.743 -5.810 1.867 1.00 98.44 94 LEU A N 1
ATOM 726 C CA . LEU A 1 94 ? -0.938 -5.159 3.149 1.00 98.44 94 LEU A CA 1
ATOM 727 C C . LEU A 1 94 ? -2.005 -5.917 3.930 1.00 98.44 94 LEU A C 1
ATOM 729 O O . LEU A 1 94 ? -3.143 -6.039 3.480 1.00 98.44 94 LEU A O 1
ATOM 733 N N . THR A 1 95 ? -1.649 -6.385 5.118 1.00 98.50 95 THR A N 1
ATOM 734 C CA . THR A 1 95 ? -2.613 -6.909 6.086 1.00 98.50 95 THR A CA 1
ATOM 735 C C . THR A 1 95 ? -2.784 -5.858 7.170 1.00 98.50 95 THR A C 1
ATOM 737 O O . THR A 1 95 ? -1.832 -5.572 7.899 1.00 98.50 95 THR A O 1
ATOM 740 N N . LEU A 1 96 ? -3.965 -5.244 7.227 1.00 97.81 96 LEU A N 1
ATOM 741 C CA . LEU A 1 96 ? -4.225 -4.038 8.015 1.00 97.81 96 LEU A CA 1
ATOM 742 C C . LEU A 1 96 ? -5.228 -4.298 9.145 1.00 97.81 96 LEU A C 1
ATOM 744 O O . LEU A 1 96 ? -6.173 -5.062 8.940 1.00 97.81 96 LEU A O 1
ATOM 748 N N . PRO A 1 97 ? -5.101 -3.624 10.301 1.00 97.00 97 PRO A N 1
ATOM 749 C CA . PRO A 1 97 ? -6.234 -3.461 11.201 1.00 97.00 97 PRO A CA 1
ATOM 750 C C . PRO A 1 97 ? -7.291 -2.541 10.567 1.00 97.00 97 PRO A C 1
ATOM 752 O O . PRO A 1 97 ? -7.037 -1.851 9.576 1.00 97.00 97 PRO A O 1
ATOM 755 N N . ASP A 1 98 ? -8.473 -2.493 11.177 1.00 96.00 98 ASP A N 1
ATOM 756 C CA . ASP A 1 98 ? -9.488 -1.497 10.830 1.00 96.00 98 ASP A CA 1
ATOM 757 C C . ASP A 1 98 ? -9.047 -0.070 11.221 1.00 96.00 98 ASP A C 1
ATOM 759 O O . ASP A 1 98 ? -8.152 0.139 12.042 1.00 96.00 98 ASP A O 1
ATOM 763 N N . ASN A 1 99 ? -9.762 0.923 10.692 1.00 95.69 99 ASN A N 1
ATOM 764 C CA . ASN A 1 99 ? -9.656 2.352 10.995 1.00 95.69 99 ASN A CA 1
ATOM 765 C C . ASN A 1 99 ? -8.324 3.006 10.592 1.00 95.69 99 ASN A C 1
ATOM 767 O O . ASN A 1 99 ? -7.900 3.992 11.195 1.00 95.69 99 ASN A O 1
ATOM 771 N N . ILE A 1 100 ? -7.695 2.494 9.534 1.00 97.50 100 ILE A N 1
ATOM 772 C CA . ILE A 1 100 ? -6.545 3.132 8.885 1.00 97.50 100 ILE A CA 1
ATOM 773 C C . ILE A 1 100 ? -7.014 4.190 7.873 1.00 97.50 100 ILE A C 1
ATOM 775 O O . ILE A 1 100 ? -7.940 3.953 7.093 1.00 97.50 100 ILE A O 1
ATOM 779 N N . ASP A 1 101 ? -6.345 5.347 7.865 1.00 98.06 101 ASP A N 1
ATOM 780 C CA . ASP A 1 101 ? -6.423 6.350 6.793 1.00 98.06 101 ASP A CA 1
ATOM 781 C C . ASP A 1 101 ? -5.394 6.019 5.699 1.00 98.06 101 ASP A C 1
ATOM 783 O O . ASP A 1 101 ? -4.186 6.181 5.891 1.00 98.06 101 ASP A O 1
ATOM 787 N N . LEU A 1 102 ? -5.863 5.519 4.557 1.00 97.62 102 LEU A N 1
ATOM 788 C CA . LEU A 1 102 ? -5.041 5.098 3.428 1.00 97.62 102 LEU A CA 1
ATOM 789 C C . LEU A 1 102 ? -5.084 6.128 2.294 1.00 97.62 102 LEU A C 1
ATOM 791 O O . LEU A 1 102 ? -6.127 6.377 1.692 1.00 97.62 102 LEU A O 1
ATOM 795 N N . ASN A 1 103 ? -3.917 6.650 1.926 1.00 97.69 103 A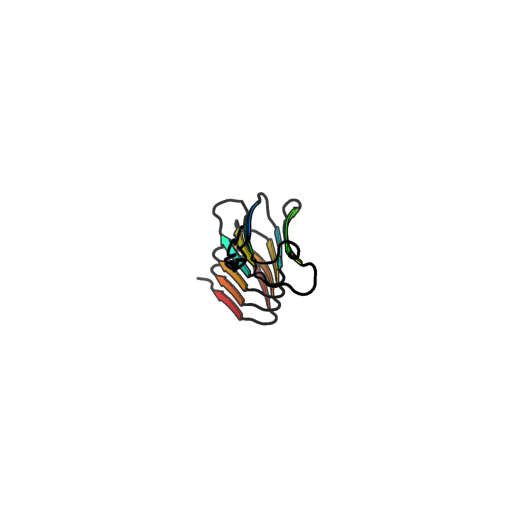SN A N 1
ATOM 796 C CA . ASN A 1 103 ? -3.710 7.392 0.688 1.00 97.69 103 ASN A CA 1
ATOM 797 C C . ASN A 1 103 ? -2.855 6.553 -0.265 1.00 97.69 103 ASN A C 1
ATOM 799 O O . ASN A 1 103 ? -1.659 6.383 -0.023 1.00 97.69 103 ASN A O 1
ATOM 803 N N . PHE A 1 104 ? -3.470 6.050 -1.332 1.00 95.75 104 PHE A N 1
ATOM 804 C CA . PHE A 1 104 ? -2.818 5.249 -2.360 1.00 95.75 104 PHE A CA 1
ATOM 805 C C . PHE A 1 104 ? -2.739 6.026 -3.674 1.00 95.75 104 PHE A C 1
ATOM 807 O O . PHE A 1 104 ? -3.749 6.500 -4.192 1.00 95.75 104 PHE A O 1
ATOM 814 N N . ASN A 1 105 ? -1.538 6.145 -4.231 1.00 95.88 105 ASN A N 1
ATOM 815 C CA . ASN A 1 105 ? -1.332 6.695 -5.562 1.00 95.88 105 ASN A CA 1
ATOM 816 C C . ASN A 1 105 ? -0.505 5.718 -6.385 1.00 95.88 105 ASN A C 1
ATOM 818 O O . ASN A 1 105 ? 0.530 5.228 -5.925 1.00 95.88 105 ASN A O 1
ATOM 822 N N . THR A 1 106 ? -0.937 5.472 -7.615 1.00 92.94 106 THR A N 1
ATOM 823 C CA . THR A 1 106 ? -0.122 4.739 -8.575 1.00 92.94 106 THR A CA 1
ATOM 824 C C . THR A 1 106 ? -0.215 5.324 -9.973 1.00 92.94 106 THR A C 1
ATOM 826 O O . THR A 1 106 ? -1.271 5.802 -10.396 1.00 92.94 106 THR A O 1
ATOM 829 N N . GLY A 1 107 ? 0.904 5.297 -10.696 1.00 90.25 107 GLY A N 1
ATOM 830 C CA . GLY A 1 107 ? 0.911 5.579 -12.127 1.00 90.25 107 GLY A CA 1
ATOM 831 C C . GLY A 1 107 ? 0.249 4.448 -12.912 1.00 90.25 107 GLY A C 1
ATOM 832 O O . GLY A 1 107 ? -0.551 4.694 -13.813 1.00 90.25 107 GLY A O 1
ATOM 833 N N . SER A 1 108 ? 0.559 3.208 -12.555 1.00 88.62 108 SER A N 1
ATOM 834 C CA . SER A 1 108 ? 0.068 1.986 -13.178 1.00 88.62 108 SER A CA 1
ATOM 835 C C . SER A 1 108 ? -0.035 0.871 -12.138 1.00 88.62 108 SER A C 1
ATOM 837 O O . SER A 1 108 ? 0.829 0.725 -11.285 1.00 88.62 108 SER A O 1
ATOM 839 N N . GLY A 1 109 ? -1.084 0.067 -12.190 1.00 88.38 109 GLY A N 1
ATOM 840 C CA . GLY A 1 109 ? -1.214 -1.104 -11.328 1.00 88.38 109 GLY A CA 1
ATOM 841 C C . GLY A 1 109 ? -2.565 -1.187 -10.648 1.00 88.38 109 GLY A C 1
ATOM 842 O O . GLY A 1 109 ? -3.281 -0.195 -10.496 1.00 88.38 109 GLY A O 1
ATOM 843 N N . ASP A 1 110 ? -2.893 -2.408 -10.250 1.00 93.62 110 ASP A N 1
ATOM 844 C CA . ASP A 1 110 ? -4.206 -2.721 -9.715 1.00 93.62 110 ASP A CA 1
ATOM 845 C C . ASP A 1 110 ? -4.238 -2.538 -8.196 1.00 93.62 110 ASP A C 1
ATOM 847 O O . ASP A 1 110 ? -3.245 -2.772 -7.495 1.00 93.62 110 ASP A O 1
ATOM 851 N N . LEU A 1 111 ? -5.400 -2.137 -7.685 1.00 94.94 111 LEU A N 1
ATOM 852 C CA . LEU A 1 111 ? -5.688 -2.073 -6.257 1.00 94.94 111 LEU A CA 1
ATOM 853 C C . LEU A 1 111 ? -6.844 -3.015 -5.932 1.00 94.94 111 LEU A C 1
ATOM 855 O O . LEU A 1 111 ? -7.960 -2.815 -6.397 1.00 94.94 111 LEU A O 1
ATOM 859 N N . ASP A 1 112 ? -6.581 -3.992 -5.079 1.00 96.62 112 ASP A N 1
ATOM 860 C CA . ASP A 1 112 ? -7.570 -4.933 -4.558 1.00 96.62 112 ASP A CA 1
ATOM 861 C C . ASP A 1 112 ? -7.680 -4.733 -3.046 1.00 96.62 112 ASP A C 1
ATOM 863 O O . ASP A 1 112 ? -6.683 -4.844 -2.332 1.00 96.62 112 ASP A O 1
ATOM 867 N N . VAL A 1 113 ? -8.871 -4.410 -2.546 1.00 96.44 113 VAL A N 1
ATOM 868 C CA . VAL A 1 113 ? -9.129 -4.240 -1.110 1.00 96.44 113 VAL A CA 1
ATOM 869 C C . VAL A 1 113 ? -10.310 -5.113 -0.716 1.00 96.44 113 VAL A C 1
ATOM 871 O O . VAL A 1 113 ? -11.388 -5.008 -1.303 1.00 96.44 113 VAL A O 1
ATOM 874 N N . SER A 1 114 ? -10.133 -5.936 0.320 1.00 96.06 114 SER A N 1
ATOM 875 C CA . SER A 1 114 ? -11.179 -6.846 0.799 1.00 96.06 114 SER A CA 1
ATOM 876 C C . SER A 1 114 ? -11.309 -6.892 2.322 1.00 96.06 114 SER A C 1
ATOM 878 O O . SER A 1 114 ? -10.313 -6.969 3.042 1.00 96.06 114 SER A O 1
ATOM 880 N N . ASP A 1 115 ? -12.561 -6.889 2.794 1.00 95.00 115 ASP A N 1
ATOM 881 C CA . ASP A 1 115 ? -12.965 -7.155 4.184 1.00 95.00 115 ASP A CA 1
ATOM 882 C C . ASP A 1 115 ? -12.427 -6.165 5.243 1.00 95.00 115 ASP A C 1
ATOM 884 O O . ASP A 1 115 ? -12.349 -6.519 6.418 1.00 95.00 115 ASP A O 1
ATOM 888 N N . VAL A 1 116 ? -12.069 -4.923 4.882 1.00 93.75 116 VAL A N 1
ATOM 889 C CA . VAL A 1 116 ? -11.474 -3.939 5.819 1.00 93.75 116 VAL A CA 1
ATOM 890 C C . VAL A 1 116 ? -12.394 -2.742 6.075 1.00 93.75 116 VAL A C 1
ATOM 892 O O . VAL A 1 116 ? -13.017 -2.217 5.149 1.00 93.75 116 VAL A O 1
ATOM 895 N N . ALA A 1 117 ? -12.434 -2.247 7.318 1.00 94.38 117 ALA A N 1
ATOM 896 C CA . ALA A 1 117 ? -13.004 -0.936 7.616 1.00 94.38 117 ALA A CA 1
ATOM 897 C C . ALA A 1 117 ? -11.918 0.151 7.532 1.00 94.38 117 ALA A C 1
ATOM 899 O O . ALA A 1 117 ? -11.029 0.194 8.378 1.00 94.38 117 ALA A O 1
ATOM 900 N N . ILE A 1 118 ? -11.958 1.023 6.521 1.00 94.31 118 ILE A N 1
ATOM 901 C CA . ILE A 1 118 ? -10.909 2.024 6.252 1.00 94.31 118 ILE A CA 1
ATOM 902 C C . ILE A 1 118 ? -11.486 3.353 5.765 1.00 94.31 118 ILE A C 1
ATOM 904 O O . ILE A 1 118 ? -12.567 3.417 5.182 1.00 94.31 118 ILE A O 1
ATOM 908 N N . THR A 1 119 ? -10.719 4.428 5.953 1.00 96.38 119 THR A N 1
ATOM 909 C CA . THR A 1 119 ? -10.884 5.645 5.150 1.00 96.38 119 THR A CA 1
ATOM 910 C C . THR A 1 119 ? -9.845 5.611 4.044 1.00 96.38 119 THR A C 1
ATOM 912 O O . THR A 1 119 ? -8.662 5.467 4.330 1.00 96.38 119 THR A O 1
ATOM 915 N N . MET A 1 120 ? -10.263 5.714 2.785 1.00 95.00 120 MET A N 1
ATOM 916 C CA . MET A 1 120 ? -9.360 5.565 1.649 1.00 95.00 120 MET A CA 1
ATOM 917 C C . MET A 1 120 ? -9.512 6.693 0.637 1.00 95.00 120 MET A C 1
ATOM 919 O O . MET A 1 120 ? -10.610 6.995 0.169 1.00 95.00 120 MET A O 1
ATOM 923 N N . LYS A 1 121 ? -8.377 7.252 0.223 1.00 96.19 121 LYS A N 1
ATOM 924 C CA . LYS A 1 121 ? -8.240 8.042 -0.995 1.00 96.19 121 LYS A CA 1
ATOM 925 C C . LYS A 1 121 ? -7.313 7.304 -1.956 1.00 96.19 121 LYS A C 1
ATOM 927 O O . LYS A 1 121 ? -6.175 7.020 -1.597 1.00 96.19 121 LYS A O 1
ATOM 932 N N . SER A 1 122 ? -7.787 7.029 -3.165 1.00 92.88 122 SER A N 1
ATOM 933 C CA . SER A 1 122 ? -7.014 6.336 -4.196 1.00 92.88 122 SER A CA 1
ATOM 934 C C . SER A 1 122 ? -6.986 7.137 -5.497 1.00 92.88 122 SER A C 1
ATOM 936 O O . SER A 1 122 ? -8.033 7.620 -5.932 1.00 92.88 122 SER A O 1
ATOM 938 N N . ASN A 1 123 ? -5.807 7.290 -6.106 1.00 93.00 123 ASN A N 1
ATOM 939 C CA . ASN A 1 123 ? -5.648 7.835 -7.456 1.00 93.00 123 ASN A CA 1
ATOM 940 C C . ASN A 1 123 ? -4.812 6.872 -8.304 1.00 93.00 123 ASN A C 1
ATOM 942 O O . ASN A 1 123 ? -3.655 6.608 -7.969 1.00 93.00 123 ASN A O 1
ATOM 946 N N . THR A 1 124 ? -5.370 6.389 -9.412 1.00 89.69 124 THR A N 1
ATOM 947 C CA . THR A 1 124 ? -4.654 5.517 -10.353 1.00 89.69 124 THR A CA 1
ATOM 948 C C . THR A 1 124 ? -4.573 6.169 -11.729 1.00 89.69 124 THR A C 1
ATOM 950 O O . THR A 1 124 ? -5.556 6.709 -12.238 1.00 89.69 124 THR A O 1
ATOM 953 N N . GLY A 1 125 ? -3.385 6.168 -12.337 1.00 88.94 125 GLY A N 1
ATOM 954 C CA . GLY A 1 125 ? -3.225 6.583 -13.731 1.00 88.94 125 GLY A CA 1
ATOM 955 C C . GLY A 1 125 ? -3.805 5.528 -14.667 1.00 88.94 125 GLY A C 1
ATOM 956 O O . GLY A 1 125 ? -4.692 5.816 -15.468 1.00 88.94 125 GLY A O 1
ATOM 957 N N . SER A 1 126 ? -3.329 4.292 -14.521 1.00 89.62 126 SER A N 1
ATOM 958 C CA . SER A 1 126 ? -3.826 3.106 -15.217 1.00 89.62 126 SER A CA 1
ATOM 959 C C . SER A 1 126 ? -3.967 1.914 -14.269 1.00 89.62 126 SER A C 1
ATOM 961 O O . SER A 1 126 ? -3.137 1.742 -13.382 1.00 89.62 126 SER A O 1
ATOM 963 N N . GLY A 1 127 ? -4.982 1.077 -14.466 1.00 86.81 127 GLY A N 1
ATOM 964 C CA . GLY A 1 127 ? -5.202 -0.138 -13.671 1.00 86.81 127 GLY A CA 1
ATOM 965 C C . GLY A 1 127 ? -6.606 -0.219 -13.084 1.00 86.81 127 GLY A C 1
ATOM 966 O O . GLY A 1 127 ? -7.340 0.771 -13.044 1.00 86.81 127 GLY A O 1
ATOM 967 N N . ASN A 1 128 ? -6.984 -1.415 -12.653 1.00 91.56 128 ASN A N 1
ATOM 968 C CA . ASN A 1 128 ? -8.296 -1.686 -12.084 1.00 91.56 128 ASN A CA 1
ATOM 969 C C . ASN A 1 128 ? -8.291 -1.497 -10.568 1.00 91.56 128 ASN A C 1
ATOM 971 O O . ASN A 1 128 ? -7.286 -1.707 -9.888 1.00 91.56 128 ASN A O 1
ATOM 975 N N . ILE A 1 129 ? -9.439 -1.095 -10.035 1.00 92.50 129 ILE A N 1
ATOM 976 C CA . ILE A 1 129 ? -9.650 -0.974 -8.598 1.00 92.50 129 ILE A CA 1
ATOM 977 C C . ILE A 1 129 ? -10.845 -1.835 -8.228 1.00 92.50 129 ILE A C 1
ATOM 979 O O . ILE A 1 129 ? -11.970 -1.526 -8.618 1.00 92.50 129 ILE A O 1
ATOM 983 N N . ASP A 1 130 ? -10.599 -2.876 -7.444 1.00 94.88 130 ASP A N 1
ATOM 984 C CA . ASP A 1 130 ? -11.613 -3.805 -6.970 1.00 94.88 130 ASP A CA 1
ATOM 985 C C . ASP A 1 130 ? -11.744 -3.693 -5.451 1.00 94.88 130 ASP A C 1
ATOM 987 O O . ASP A 1 130 ? -10.813 -3.963 -4.692 1.00 94.88 130 ASP A O 1
ATOM 991 N N . LEU A 1 131 ? -12.922 -3.269 -4.997 1.00 94.69 131 LEU A N 1
ATOM 992 C CA . LEU A 1 131 ? -13.244 -3.103 -3.585 1.00 94.69 131 LEU A CA 1
ATOM 993 C C . LEU A 1 131 ? -14.377 -4.038 -3.188 1.00 94.69 131 LEU A C 1
ATOM 995 O O . LEU A 1 131 ? -15.471 -3.974 -3.754 1.00 94.69 131 LEU A O 1
ATOM 999 N N . GLN A 1 132 ? -14.132 -4.868 -2.179 1.00 95.44 132 GLN A N 1
ATOM 1000 C CA . GLN A 1 132 ? -15.092 -5.851 -1.687 1.00 95.44 132 GLN A CA 1
ATOM 1001 C C . GLN A 1 132 ? -15.285 -5.727 -0.176 1.00 95.44 132 GLN A C 1
ATOM 1003 O O . GLN A 1 132 ? -14.320 -5.773 0.584 1.00 95.44 132 GLN A O 1
ATOM 1008 N N . LYS A 1 133 ? -16.543 -5.609 0.270 1.00 93.00 133 LYS A N 1
ATOM 1009 C CA . LYS A 1 133 ? -16.920 -5.571 1.698 1.00 93.00 133 LYS A CA 1
ATOM 1010 C C . LYS A 1 133 ? -16.130 -4.521 2.494 1.00 93.00 133 LYS A C 1
ATOM 1012 O O . LYS A 1 133 ? -15.567 -4.794 3.554 1.00 93.00 133 LYS A O 1
ATOM 1017 N N . ILE A 1 134 ? -16.066 -3.310 1.943 1.00 93.25 134 ILE A N 1
ATOM 1018 C CA . ILE A 1 134 ? -15.376 -2.178 2.563 1.00 93.25 134 ILE A CA 1
ATOM 1019 C C . ILE A 1 134 ? -16.364 -1.362 3.384 1.00 93.25 134 ILE A C 1
ATOM 1021 O O . ILE A 1 134 ? -17.423 -0.975 2.894 1.00 93.25 134 ILE A O 1
ATOM 1025 N N . THR A 1 135 ? -15.991 -1.061 4.626 1.00 92.25 135 THR A N 1
ATOM 1026 C CA . THR A 1 135 ? -16.745 -0.148 5.495 1.00 92.25 135 THR A CA 1
ATOM 1027 C C . THR A 1 135 ? -15.956 1.144 5.693 1.00 92.25 135 THR A C 1
ATOM 1029 O O . THR A 1 135 ? -14.753 1.101 5.922 1.00 92.25 135 THR A O 1
ATOM 1032 N N . GLY A 1 136 ? -16.616 2.300 5.631 1.00 91.50 136 GLY A N 1
ATOM 1033 C CA . GLY A 1 136 ? -15.981 3.607 5.823 1.00 91.50 136 GLY A CA 1
ATOM 1034 C C . GLY A 1 136 ? -16.043 4.498 4.584 1.00 91.50 136 GLY A C 1
ATOM 1035 O O . GLY A 1 136 ? -16.842 4.276 3.677 1.00 91.50 136 GLY A O 1
ATOM 1036 N N . ASN A 1 137 ? -15.225 5.551 4.572 1.00 92.62 137 ASN A N 1
ATOM 1037 C CA . ASN A 1 137 ? -15.263 6.575 3.530 1.00 92.62 137 ASN A CA 1
ATOM 1038 C C . ASN A 1 137 ? -14.231 6.285 2.445 1.00 92.62 137 ASN A C 1
ATOM 1040 O O . ASN A 1 137 ? -13.031 6.288 2.710 1.00 92.62 137 ASN A O 1
ATOM 1044 N N . VAL A 1 138 ? -14.690 6.110 1.209 1.00 92.75 138 VAL A N 1
ATOM 1045 C CA . VAL A 1 138 ? -13.820 5.815 0.071 1.00 92.75 138 VAL A CA 1
ATOM 1046 C C . VAL A 1 138 ? -13.985 6.879 -1.010 1.00 92.75 138 VAL A C 1
ATOM 1048 O O . VAL A 1 138 ? -15.090 7.160 -1.466 1.00 92.75 138 VAL A O 1
ATOM 1051 N N . LYS A 1 139 ? -12.866 7.463 -1.444 1.00 94.06 139 LYS A N 1
ATOM 1052 C CA . LYS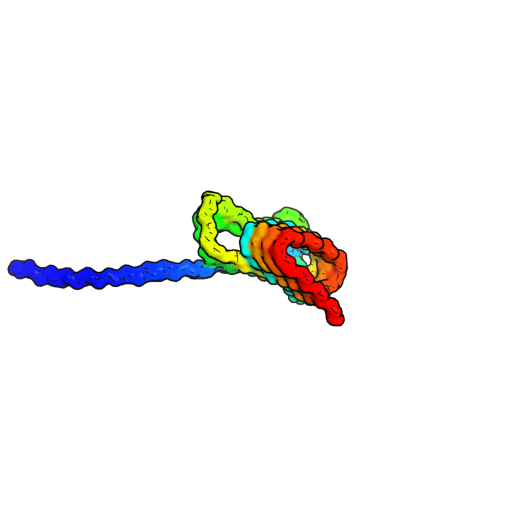 A 1 139 ? -12.784 8.372 -2.589 1.00 94.06 139 LYS A CA 1
ATOM 1053 C C . LYS A 1 139 ? -11.768 7.839 -3.588 1.00 94.06 139 LYS A C 1
ATOM 1055 O O . LYS A 1 139 ? -10.579 7.776 -3.288 1.00 94.06 139 LYS A O 1
ATOM 1060 N N . ILE A 1 140 ? -12.230 7.500 -4.784 1.00 91.19 140 ILE A N 1
ATOM 1061 C CA . ILE A 1 140 ? -11.400 6.917 -5.838 1.00 91.19 140 ILE A CA 1
ATOM 1062 C C . ILE A 1 140 ? -11.426 7.815 -7.065 1.00 91.19 140 ILE A C 1
ATOM 1064 O O . ILE A 1 140 ? -12.474 8.342 -7.432 1.00 91.19 140 ILE A O 1
ATOM 1068 N N . ASN A 1 141 ? -10.271 7.959 -7.701 1.00 89.50 141 ASN A N 1
ATOM 1069 C CA . ASN A 1 141 ? -10.135 8.542 -9.022 1.00 89.50 141 ASN A CA 1
ATOM 1070 C C . ASN A 1 141 ? -9.267 7.628 -9.893 1.00 89.50 141 ASN A C 1
ATOM 1072 O O . ASN A 1 141 ? -8.225 7.158 -9.437 1.00 89.50 141 ASN A O 1
ATOM 1076 N N . THR A 1 142 ? -9.674 7.401 -11.139 1.00 86.94 142 THR A N 1
ATOM 1077 C CA . THR A 1 142 ? -8.888 6.637 -12.112 1.00 86.94 142 THR A CA 1
ATOM 1078 C C . THR A 1 142 ? -8.842 7.370 -13.445 1.00 86.94 142 THR A C 1
ATOM 1080 O O . THR A 1 142 ? -9.838 7.958 -13.866 1.00 86.94 142 THR A O 1
ATOM 1083 N N . GLY A 1 143 ? -7.676 7.367 -14.092 1.00 86.81 143 GLY A N 1
ATOM 1084 C CA . GLY A 1 143 ? -7.526 7.863 -15.457 1.00 86.81 143 GLY A CA 1
ATOM 1085 C C . GLY A 1 143 ? -7.986 6.837 -16.491 1.00 86.81 143 GLY A C 1
ATOM 1086 O O . GLY A 1 143 ? -8.751 7.161 -17.396 1.00 86.81 143 GLY A O 1
ATOM 1087 N N . SER A 1 144 ? -7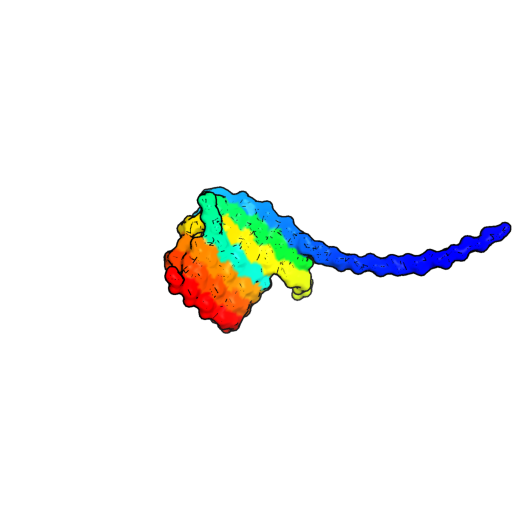.509 5.596 -16.382 1.00 85.88 144 SER A N 1
ATOM 1088 C CA . SER A 1 144 ? -7.809 4.510 -17.321 1.00 85.88 144 SER A CA 1
ATOM 1089 C C . SER A 1 144 ? -7.874 3.158 -16.613 1.00 85.88 144 SER A C 1
ATOM 1091 O O . SER A 1 144 ? -6.892 2.692 -16.047 1.00 85.88 144 SER A O 1
ATOM 1093 N N . GLY A 1 145 ? -9.026 2.5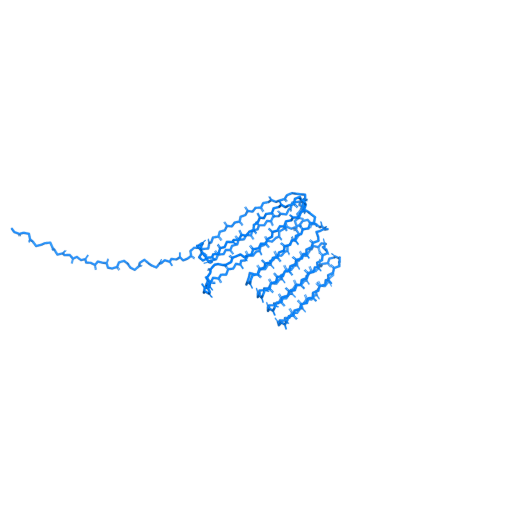01 -16.678 1.00 81.56 145 GLY A N 1
ATOM 1094 C CA . GLY A 1 145 ? -9.276 1.234 -15.995 1.00 81.56 145 GLY A CA 1
ATOM 1095 C C . GLY A 1 145 ? -10.715 1.150 -15.510 1.00 81.56 145 GLY A C 1
ATOM 1096 O O . GLY A 1 145 ? -11.512 2.061 -15.747 1.00 81.56 145 GLY A O 1
ATOM 1097 N N . ASN A 1 146 ? -11.050 0.051 -14.843 1.00 89.50 146 ASN A N 1
ATOM 1098 C CA . ASN A 1 146 ? -12.374 -0.159 -14.270 1.00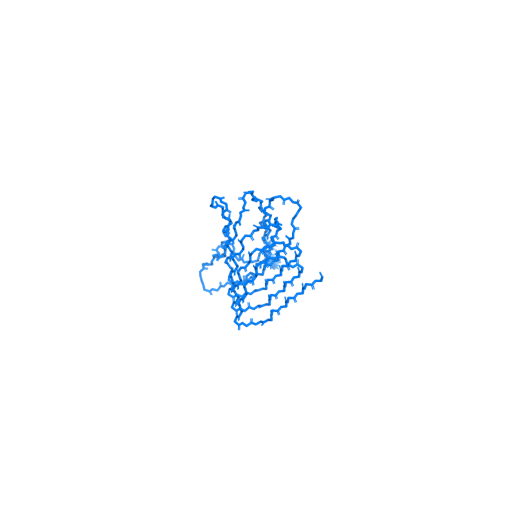 89.50 146 ASN A CA 1
ATOM 1099 C C . ASN A 1 146 ? -12.339 0.002 -12.750 1.00 89.50 146 ASN A C 1
ATOM 1101 O O . ASN A 1 146 ? -11.356 -0.345 -12.095 1.00 89.50 146 ASN A O 1
ATOM 1105 N N . ILE A 1 147 ? -13.439 0.505 -12.194 1.00 89.94 147 ILE A N 1
ATOM 1106 C CA . ILE A 1 147 ? -13.675 0.512 -10.752 1.00 89.94 147 ILE A CA 1
ATOM 1107 C C . ILE A 1 147 ? -14.841 -0.426 -10.476 1.00 89.94 147 ILE A C 1
ATOM 1109 O O . ILE A 1 147 ? -15.955 -0.184 -10.945 1.00 89.94 147 ILE A O 1
ATOM 1113 N N . THR A 1 148 ? -14.595 -1.454 -9.673 1.00 91.31 148 THR A N 1
ATOM 1114 C CA . THR A 1 148 ? -15.623 -2.358 -9.170 1.00 91.31 148 THR A CA 1
ATOM 1115 C C . THR A 1 148 ? -15.776 -2.150 -7.671 1.00 91.31 148 THR A C 1
ATOM 1117 O O . THR A 1 148 ? -14.817 -2.271 -6.912 1.00 91.31 148 THR A O 1
ATOM 1120 N N . LEU A 1 149 ? -17.000 -1.872 -7.222 1.00 89.94 149 LEU A N 1
ATOM 1121 C CA . LEU A 1 149 ? -17.342 -1.817 -5.803 1.00 89.94 149 LEU A CA 1
ATOM 1122 C C . LEU A 1 149 ? -18.459 -2.819 -5.521 1.00 89.94 149 LEU A C 1
ATOM 1124 O O . LEU A 1 149 ? -19.551 -2.704 -6.075 1.00 89.94 149 LEU A O 1
ATOM 1128 N N . GLN A 1 150 ? -18.182 -3.789 -4.653 1.00 88.88 150 GLN A N 1
ATOM 1129 C CA . GLN A 1 150 ? -19.137 -4.807 -4.224 1.00 88.88 150 GLN A CA 1
ATOM 1130 C C . GLN A 1 150 ? -19.273 -4.766 -2.704 1.00 88.88 150 GLN A C 1
ATOM 1132 O O . GLN A 1 150 ? -18.316 -5.010 -1.967 1.00 88.88 150 GLN A O 1
ATOM 1137 N N . ASN A 1 151 ? -20.478 -4.462 -2.233 1.00 76.44 151 ASN A N 1
ATOM 1138 C CA . ASN A 1 151 ? -20.833 -4.575 -0.827 1.00 76.44 151 ASN A CA 1
ATOM 1139 C C . ASN A 1 151 ? -21.914 -5.652 -0.711 1.00 76.44 151 ASN A C 1
ATOM 1141 O O . ASN A 1 151 ? -22.946 -5.539 -1.374 1.00 76.44 151 ASN A O 1
ATOM 1145 N N . HIS A 1 152 ? -21.634 -6.705 0.054 1.00 58.84 152 HIS A N 1
ATOM 1146 C CA . HIS A 1 152 ? -22.559 -7.812 0.301 1.00 58.84 152 HIS A CA 1
ATOM 1147 C C . HIS A 1 152 ? -23.181 -7.676 1.683 1.00 58.84 152 HIS A C 1
ATOM 1149 O O . HIS A 1 152 ? -22.417 -7.353 2.620 1.00 58.84 152 HIS A O 1
#

Nearest PDB structures (foldseek):
  4qrk-assembly1_A  TM=5.541E-01  e=3.737E-07  Clostridium sporogenes ATCC 15579
  3jx8-assembly2_D  TM=5.307E-01  e=3.011E-04  Parabacteroides distasonis ATCC 8503
  3ljy-assembly2_B  TM=4.521E-01  e=1.732E-04  Parabacteroides distasonis ATCC 8503
  7muc-assembly1_AM  TM=5.185E-01  e=1.582E-03  Legionella pneumophila
  4opw-assembly2_B  TM=3.586E-01  e=1.831E-04  Parabacteroides merdae ATCC 43184

Sequence (152 aa):
MKKILMIAGALWLSVQTQAQEVNKTFTGISKIKMNTASGSCRIVKGTGSEVNVKLTYTYDKDTYKPVLEQEGTTLILKEEFEGRNHSGSSKWTLTLPDNIDLNFNTGSGDLDVSDVAITMKSNTGSGNIDLQKITGNVKINTGSGNITLQNH

Mean predicted aligned error: 7.49 Å

Foldseek 3Di:
DDDDDDDPPPPPPPPDLDKDKDKDKAALAQEEEAEEAAAAEEEEEDPDRIKIKMKIKSKDPVFWDWDFDDDRNYTYTYIGGDDDDIDMYMYMYIHHHANHEYEEEYAHYEYHYEDHEYAYEYEYAYYEYAAEQYHDHYHYYYNYYYYHHYHD